Protein AF-A0A6C0F180-F1 (afdb_monomer_lite)

Foldseek 3Di:
DDPDPDPVVLVVVLVVLQVVLLVLLLLLVQLLLLLVLQLVQDPDPLSVVLSVVLSVQSVVLSVQLSVVSCVVSVRDHDDDDHDHDHDNDPVVSLVSLVVSLVVLVCCPVVDDVVPCVVNNVSSVSNNVSSVVSNVSVVPPD

Organism: NCBI:txid1070528

Radius of gyration: 17.46 Å; chains: 1; bounding box: 49×29×50 Å

InterPro domains:
  IPR043876 Protein of unknown function DUF5856 [PF19174] (39-136)

pLDDT: mean 87.89, std 13.41, range [36.88, 98.56]

Structure (mmCIF, N/CA/C/O backbone):
data_AF-A0A6C0F180-F1
#
_entry.id   AF-A0A6C0F180-F1
#
loop_
_atom_site.group_PDB
_atom_site.id
_atom_site.type_symbol
_atom_site.label_atom_id
_atom_site.label_alt_id
_atom_site.label_comp_id
_atom_site.label_asym_id
_atom_site.label_entity_id
_atom_site.label_seq_id
_atom_site.pdbx_PDB_ins_code
_atom_site.Cartn_x
_atom_site.Cartn_y
_atom_site.Cartn_z
_atom_site.occupancy
_atom_site.B_iso_or_equiv
_atom_site.auth_seq_id
_atom_site.auth_comp_id
_atom_site.auth_asym_id
_atom_site.auth_atom_id
_atom_site.pdbx_PDB_model_num
ATOM 1 N N . MET A 1 1 ? -33.151 -0.914 27.117 1.00 36.88 1 MET A N 1
ATOM 2 C CA . MET A 1 1 ? -32.698 0.185 27.997 1.00 36.88 1 MET A CA 1
ATOM 3 C C . MET A 1 1 ? -31.262 0.528 27.599 1.00 36.88 1 MET A C 1
ATOM 5 O O . MET A 1 1 ? -30.332 -0.109 28.073 1.00 36.88 1 MET A O 1
ATOM 9 N N . TYR A 1 2 ? -31.071 1.418 26.616 1.00 40.50 2 TYR A N 1
ATOM 10 C CA . TYR A 1 2 ? -29.730 1.784 26.140 1.00 40.50 2 TYR A CA 1
ATOM 11 C C . TYR A 1 2 ? -29.076 2.709 27.167 1.00 40.50 2 TYR A C 1
ATOM 13 O O . TYR A 1 2 ? -29.536 3.828 27.379 1.00 40.50 2 TYR A O 1
ATOM 21 N N . MET A 1 3 ? -28.022 2.235 27.832 1.00 47.44 3 MET A N 1
ATOM 22 C CA . MET A 1 3 ? -27.217 3.090 28.697 1.00 47.44 3 MET A CA 1
ATOM 23 C C . MET A 1 3 ? -26.462 4.101 27.833 1.00 47.44 3 MET A C 1
ATOM 25 O O . MET A 1 3 ? -25.579 3.731 27.058 1.00 47.44 3 MET A O 1
ATOM 29 N N . ALA A 1 4 ? -26.812 5.380 27.967 1.00 55.44 4 ALA A N 1
ATOM 30 C CA . ALA A 1 4 ? -26.064 6.477 27.373 1.00 55.44 4 ALA A CA 1
ATOM 31 C C . ALA A 1 4 ? -24.637 6.467 27.946 1.00 55.44 4 ALA A C 1
ATOM 33 O O . ALA A 1 4 ? -24.413 6.797 29.113 1.00 55.44 4 ALA A O 1
ATOM 34 N N . LYS A 1 5 ? -23.661 6.035 27.139 1.00 52.91 5 LYS A N 1
ATOM 35 C CA . LYS A 1 5 ? -22.243 6.070 27.519 1.00 52.91 5 LYS A CA 1
ATOM 36 C C . LYS A 1 5 ? -21.837 7.509 27.849 1.00 52.91 5 LYS A C 1
ATOM 38 O O . LYS A 1 5 ? -22.130 8.446 27.110 1.00 52.91 5 LYS A O 1
ATOM 43 N N . ASN A 1 6 ? -21.143 7.670 28.972 1.00 55.19 6 ASN A N 1
ATOM 44 C CA . ASN A 1 6 ? -20.762 8.964 29.526 1.00 55.19 6 ASN A CA 1
ATOM 45 C C . ASN A 1 6 ? -19.857 9.757 28.550 1.00 55.19 6 ASN A C 1
ATOM 47 O O . ASN A 1 6 ? -18.814 9.283 28.104 1.00 55.19 6 ASN A O 1
ATOM 51 N N . ARG A 1 7 ? -20.234 10.994 28.209 1.00 58.75 7 ARG A N 1
ATOM 52 C CA . ARG A 1 7 ? -19.610 11.797 27.132 1.00 58.75 7 ARG A CA 1
ATOM 53 C C . ARG A 1 7 ? -18.111 12.076 27.356 1.00 58.75 7 ARG A C 1
ATOM 55 O O . ARG A 1 7 ? -17.360 12.276 26.402 1.00 58.75 7 ARG A O 1
ATOM 62 N N . GLN A 1 8 ? -17.660 12.067 28.613 1.00 59.56 8 GLN A N 1
ATOM 63 C CA . GLN A 1 8 ? -16.251 12.252 28.986 1.00 59.56 8 GLN A CA 1
ATOM 64 C C . GLN A 1 8 ? -15.379 11.009 28.728 1.00 59.56 8 GLN A C 1
ATOM 66 O O . GLN A 1 8 ? -14.206 11.158 28.379 1.00 59.56 8 GLN A O 1
ATOM 71 N N . 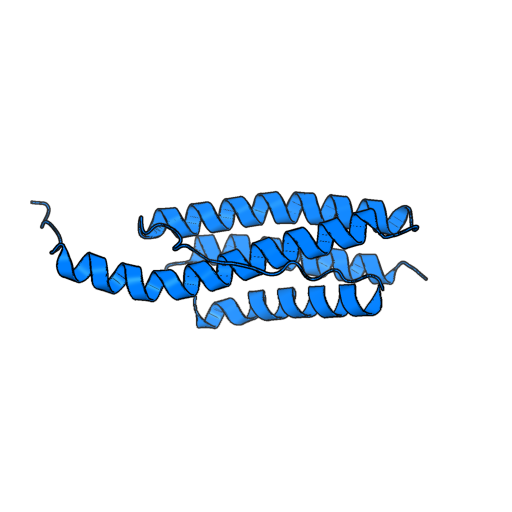THR A 1 9 ? -15.926 9.792 28.845 1.00 58.97 9 THR A N 1
ATOM 72 C CA . THR A 1 9 ? -15.177 8.551 28.571 1.00 58.97 9 THR A CA 1
ATOM 73 C C . THR A 1 9 ?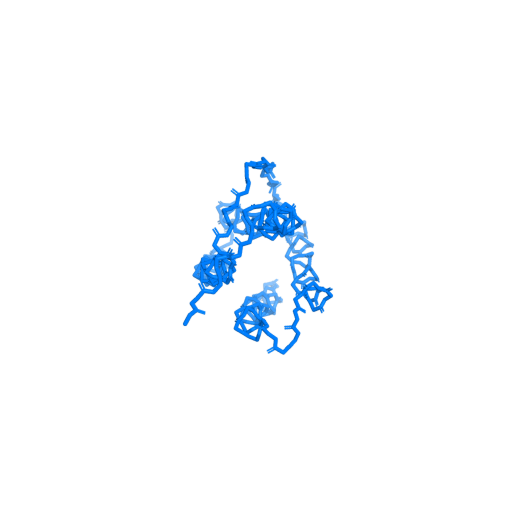 -15.014 8.314 27.069 1.00 58.97 9 THR A C 1
ATOM 75 O O . THR A 1 9 ? -13.943 7.890 26.638 1.00 58.97 9 THR A O 1
ATOM 78 N N . ILE A 1 10 ? -16.006 8.710 26.261 1.00 60.56 10 ILE A N 1
ATOM 79 C CA . ILE A 1 10 ? -15.931 8.711 24.787 1.00 60.56 10 ILE A CA 1
ATOM 80 C C . ILE A 1 10 ? -14.806 9.640 24.295 1.00 60.56 10 ILE A C 1
ATOM 82 O O . ILE A 1 10 ? -13.965 9.231 23.497 1.00 60.56 10 ILE A O 1
ATOM 86 N N . LYS A 1 11 ? -14.713 10.865 24.839 1.00 59.88 11 LYS A N 1
ATOM 87 C CA . LYS A 1 11 ? -13.663 11.835 24.469 1.00 59.88 11 LYS A CA 1
ATOM 88 C C . LYS A 1 11 ? -12.237 11.333 24.730 1.00 59.88 11 LYS A C 1
ATOM 90 O O . LYS A 1 11 ? -11.355 11.581 23.912 1.00 59.88 11 LYS A O 1
ATOM 95 N N . LYS A 1 12 ? -11.985 10.645 25.853 1.00 60.28 12 LYS A N 1
ATOM 96 C CA . LYS A 1 12 ? -10.648 10.090 26.155 1.00 60.28 12 LYS A CA 1
ATOM 97 C C . LYS A 1 12 ? -10.279 8.924 25.233 1.00 60.28 12 LYS A C 1
ATOM 99 O O . LYS A 1 12 ? -9.129 8.861 24.805 1.00 60.28 12 LYS A O 1
ATOM 104 N N . ARG A 1 13 ? -11.234 8.047 24.899 1.00 64.25 13 ARG A N 1
ATOM 105 C CA . ARG A 1 13 ? -11.026 6.930 23.963 1.00 64.25 13 ARG A CA 1
ATOM 106 C C . ARG A 1 13 ? -10.687 7.427 22.553 1.00 64.25 13 ARG A C 1
ATOM 108 O O . ARG A 1 13 ? -9.624 7.068 22.051 1.00 64.25 13 ARG A O 1
ATOM 115 N N . CYS A 1 14 ? -11.484 8.350 21.998 1.00 66.25 14 CYS A N 1
ATOM 116 C CA . CYS A 1 14 ? -11.192 8.927 20.680 1.00 66.25 14 CYS A CA 1
ATOM 117 C C . CYS A 1 14 ? -9.804 9.584 20.620 1.00 66.25 14 CYS A C 1
ATOM 119 O O . CYS A 1 14 ? -9.203 9.610 19.558 1.00 66.25 14 CYS A O 1
ATOM 121 N N . LYS A 1 15 ? -9.258 10.102 21.733 1.00 65.12 15 LYS A N 1
ATOM 122 C CA . LYS A 1 15 ? -7.941 10.762 21.741 1.00 65.12 15 LYS A CA 1
ATOM 123 C C . LYS A 1 15 ? -6.759 9.790 21.591 1.00 65.12 15 LYS A C 1
ATOM 125 O O . LYS A 1 15 ? -5.751 10.165 21.004 1.00 65.12 15 LYS A O 1
ATOM 130 N N . LYS A 1 16 ? -6.859 8.560 22.114 1.00 65.81 16 LYS A N 1
ATOM 131 C CA . LYS A 1 16 ? -5.826 7.520 21.924 1.00 65.81 16 LYS A CA 1
ATOM 132 C C . LYS A 1 16 ? -5.945 6.885 20.536 1.00 65.81 16 LYS A C 1
ATOM 134 O O . LYS A 1 16 ? -4.938 6.730 19.854 1.00 65.81 16 LYS A O 1
ATOM 139 N N . GLU A 1 17 ? -7.173 6.581 20.113 1.00 72.19 17 GLU A N 1
ATOM 140 C CA . GLU A 1 17 ? -7.471 6.025 18.782 1.00 72.19 17 GLU A CA 1
ATOM 141 C C . GLU A 1 17 ? -7.118 7.020 17.660 1.00 72.19 17 GLU A C 1
ATOM 143 O O . GLU A 1 17 ? -6.619 6.619 16.613 1.00 72.19 17 GLU A O 1
ATOM 148 N N . ALA A 1 18 ? -7.249 8.324 17.919 1.00 77.62 18 ALA A N 1
ATOM 149 C CA . ALA A 1 18 ? -6.836 9.406 17.027 1.00 77.62 18 ALA A CA 1
ATOM 150 C C . ALA A 1 18 ? -5.373 9.307 16.572 1.00 77.62 18 ALA A C 1
ATOM 152 O O . ALA A 1 18 ? -5.105 9.427 15.381 1.00 77.62 18 ALA A O 1
ATOM 153 N N . SER A 1 19 ? -4.431 9.060 17.491 1.00 82.06 19 SER A N 1
ATOM 154 C CA . SER A 1 19 ? -3.003 9.007 17.144 1.00 82.06 19 SER A CA 1
ATOM 155 C C . SER A 1 19 ? -2.688 7.849 16.200 1.00 82.06 19 SER A C 1
ATOM 157 O O . SER A 1 19 ? -1.944 8.033 15.243 1.00 82.06 19 SER A O 1
ATOM 159 N N . LEU A 1 20 ? -3.256 6.667 16.461 1.00 86.75 20 LEU A N 1
ATOM 160 C CA . LEU A 1 20 ? -3.042 5.485 15.626 1.00 86.75 20 LEU A CA 1
ATOM 161 C C . LEU A 1 20 ? -3.636 5.690 14.229 1.00 86.75 20 LEU A C 1
ATOM 163 O O . LEU A 1 20 ? -2.973 5.420 13.232 1.00 86.75 20 LEU A O 1
ATOM 167 N N . LYS A 1 21 ? -4.862 6.216 14.157 1.00 89.62 21 LYS A N 1
ATOM 168 C CA . LYS A 1 21 ? -5.533 6.524 12.890 1.00 89.62 21 LYS A CA 1
ATOM 169 C C . LYS A 1 21 ? -4.744 7.496 12.042 1.00 89.62 21 LYS A C 1
ATOM 171 O O . LYS A 1 21 ? -4.557 7.239 10.860 1.00 89.62 21 LYS A O 1
ATOM 176 N N . THR A 1 22 ? -4.255 8.580 12.642 1.00 91.75 22 THR A N 1
ATOM 177 C CA . THR A 1 22 ? -3.404 9.539 11.939 1.00 91.75 22 THR A CA 1
ATOM 178 C C . THR A 1 22 ? -2.172 8.846 11.368 1.00 91.75 22 THR A C 1
ATOM 180 O O . THR A 1 22 ? -1.906 8.999 10.183 1.00 91.75 22 THR A O 1
ATOM 183 N N . THR A 1 23 ? -1.475 8.010 12.145 1.00 92.31 23 THR A N 1
ATOM 184 C CA . THR A 1 23 ? -0.315 7.259 11.640 1.00 92.31 23 THR A CA 1
ATOM 185 C C . THR A 1 23 ? -0.675 6.333 10.475 1.00 92.31 23 THR A C 1
ATOM 187 O O . THR A 1 23 ? 0.044 6.310 9.478 1.00 92.31 23 THR A O 1
ATOM 190 N N . ILE A 1 24 ? -1.785 5.594 10.562 1.00 93.94 24 ILE A N 1
ATOM 191 C CA . ILE A 1 24 ? -2.240 4.697 9.487 1.00 93.94 24 ILE A CA 1
ATOM 192 C C . ILE A 1 24 ? -2.553 5.492 8.216 1.00 93.94 24 ILE A C 1
ATOM 194 O O . ILE A 1 24 ? -2.001 5.202 7.156 1.00 93.94 24 ILE A O 1
ATOM 198 N N . VAL A 1 25 ? -3.387 6.528 8.330 1.00 94.56 25 VAL A N 1
ATOM 199 C CA . VAL A 1 25 ? -3.804 7.368 7.200 1.00 94.56 25 VAL A CA 1
ATOM 200 C C . VAL A 1 25 ? -2.598 8.059 6.573 1.00 94.56 25 VAL A C 1
ATOM 202 O O . VAL A 1 25 ? -2.450 8.072 5.352 1.00 94.56 25 VAL A O 1
ATOM 205 N N . GLU A 1 26 ? -1.677 8.576 7.386 1.00 94.31 26 GLU A N 1
ATOM 206 C CA . GLU A 1 26 ? -0.427 9.131 6.888 1.00 94.31 26 GLU A CA 1
ATOM 207 C C . GLU A 1 26 ? 0.372 8.089 6.109 1.00 94.31 26 GLU A C 1
ATOM 209 O O . GLU A 1 26 ? 0.907 8.398 5.044 1.00 94.31 26 GLU A O 1
ATOM 214 N N . MET A 1 27 ? 0.523 6.873 6.625 1.00 94.75 27 MET A N 1
ATOM 215 C CA . MET A 1 27 ? 1.286 5.830 5.942 1.00 94.75 27 MET A CA 1
ATOM 216 C C . MET A 1 27 ? 0.654 5.455 4.602 1.00 94.75 27 MET A C 1
ATOM 218 O O . MET A 1 27 ? 1.369 5.425 3.598 1.00 94.75 27 MET A O 1
ATOM 222 N N . PHE A 1 28 ? -0.666 5.289 4.557 1.00 96.50 28 PHE A N 1
ATOM 223 C CA . PHE A 1 28 ? -1.404 4.968 3.337 1.00 96.50 28 PHE A CA 1
ATOM 224 C C . PHE A 1 28 ? -1.348 6.076 2.290 1.00 96.50 28 PHE A C 1
ATOM 226 O O . PHE A 1 28 ? -0.957 5.822 1.153 1.00 96.50 28 PHE A O 1
ATOM 233 N N . LEU A 1 29 ? -1.613 7.328 2.671 1.00 95.88 29 LEU A N 1
ATOM 234 C CA . LEU A 1 29 ? -1.461 8.456 1.749 1.00 95.88 29 LEU A CA 1
ATOM 235 C C . LEU A 1 29 ? -0.012 8.606 1.276 1.00 95.88 29 LEU A C 1
ATOM 237 O O . LEU A 1 29 ? 0.242 8.981 0.135 1.00 95.88 29 LEU A O 1
ATOM 241 N N . GLY A 1 30 ? 0.962 8.306 2.137 1.00 94.94 30 GLY A N 1
ATOM 242 C CA . GLY A 1 30 ? 2.367 8.252 1.743 1.00 94.94 30 GLY A CA 1
ATOM 243 C C . GLY A 1 30 ? 2.622 7.227 0.653 1.00 94.94 30 GLY A C 1
ATOM 244 O O . GLY A 1 30 ? 3.257 7.554 -0.340 1.00 94.94 30 GLY A O 1
ATOM 245 N N . MET A 1 31 ? 2.117 6.015 0.849 1.00 96.00 31 MET A N 1
ATOM 246 C CA . MET A 1 31 ? 2.258 4.905 -0.084 1.00 96.00 31 MET A CA 1
ATOM 247 C C . MET A 1 31 ? 1.639 5.221 -1.446 1.00 96.00 31 MET A C 1
ATOM 249 O O . MET A 1 31 ? 2.342 5.134 -2.452 1.00 96.00 31 MET A O 1
ATOM 253 N N . LEU A 1 32 ? 0.387 5.690 -1.478 1.00 96.94 32 LEU A N 1
ATOM 254 C CA . LEU A 1 32 ? -0.296 6.085 -2.716 1.00 96.94 32 LEU A CA 1
ATOM 255 C C . LEU A 1 32 ? 0.482 7.167 -3.474 1.00 96.94 32 LEU A C 1
ATOM 257 O O . LEU A 1 32 ? 0.741 7.034 -4.670 1.00 96.94 32 LEU A O 1
ATOM 261 N N . ASN A 1 33 ? 0.921 8.213 -2.768 1.00 96.06 33 ASN A N 1
ATOM 262 C CA . ASN A 1 33 ? 1.683 9.299 -3.379 1.00 96.06 33 ASN A CA 1
ATOM 263 C C . ASN A 1 33 ? 3.051 8.832 -3.890 1.00 96.06 33 ASN A C 1
ATOM 265 O O . ASN A 1 33 ? 3.452 9.217 -4.984 1.00 96.06 33 ASN A O 1
ATOM 269 N N . THR A 1 34 ? 3.769 7.992 -3.138 1.00 95.50 34 THR A N 1
ATOM 270 C CA . THR A 1 34 ? 5.062 7.447 -3.574 1.00 95.50 34 THR A CA 1
ATOM 271 C C . THR A 1 34 ? 4.916 6.617 -4.850 1.00 95.50 34 THR A C 1
ATOM 273 O O . THR A 1 34 ? 5.701 6.807 -5.778 1.00 95.50 34 THR A O 1
ATOM 276 N N . VAL A 1 35 ? 3.903 5.747 -4.933 1.00 95.94 35 VAL A N 1
ATOM 277 C CA . VAL A 1 35 ? 3.639 4.949 -6.142 1.00 95.94 35 VAL A CA 1
ATOM 278 C C . VAL A 1 35 ? 3.277 5.852 -7.319 1.00 95.94 35 VAL A C 1
ATOM 280 O O . VAL A 1 35 ? 3.868 5.707 -8.389 1.00 95.94 35 VAL A O 1
ATOM 283 N N . LYS A 1 36 ? 2.386 6.835 -7.130 1.00 96.12 36 LYS A N 1
ATOM 284 C CA . LYS A 1 36 ? 1.953 7.697 -8.240 1.00 96.12 36 LYS A CA 1
ATOM 285 C C . LYS A 1 36 ? 3.055 8.624 -8.751 1.00 96.12 36 LYS A C 1
ATOM 287 O O . LYS A 1 36 ? 3.194 8.808 -9.957 1.00 96.12 36 LYS A O 1
ATOM 292 N N . LEU A 1 37 ? 3.884 9.156 -7.853 1.00 95.69 37 LEU A N 1
ATOM 293 C CA . LEU A 1 37 ? 5.043 9.960 -8.238 1.00 95.69 37 LEU A CA 1
ATOM 294 C C . LEU A 1 37 ? 6.067 9.140 -9.029 1.00 95.69 37 LEU A C 1
ATOM 296 O O . LEU A 1 37 ? 6.576 9.620 -10.038 1.00 95.69 37 LEU A O 1
ATOM 300 N N . TYR A 1 38 ? 6.353 7.902 -8.612 1.00 94.94 38 TYR A N 1
ATOM 301 C CA . TYR A 1 38 ? 7.254 7.028 -9.367 1.00 94.94 38 TYR A CA 1
ATOM 302 C C . TYR A 1 38 ? 6.674 6.662 -10.742 1.00 94.94 38 TYR A C 1
ATOM 304 O O . TYR A 1 38 ? 7.384 6.725 -11.743 1.00 94.94 38 TYR A O 1
ATOM 312 N N . HIS A 1 39 ? 5.374 6.364 -10.803 1.00 94.88 39 HIS A N 1
ATOM 313 C CA . HIS A 1 39 ? 4.637 6.104 -12.042 1.00 94.88 39 HIS A CA 1
ATOM 314 C C . HIS A 1 39 ? 4.764 7.246 -13.067 1.00 94.88 39 HIS A C 1
ATOM 316 O O . HIS A 1 39 ? 4.957 6.985 -14.255 1.00 94.88 39 HIS A O 1
ATOM 322 N N . TRP A 1 40 ? 4.690 8.507 -12.626 1.00 95.62 40 TRP A N 1
ATOM 323 C CA . TRP A 1 40 ? 4.891 9.663 -13.509 1.00 95.62 40 TRP A CA 1
ATOM 324 C C . TRP A 1 40 ? 6.354 9.892 -13.899 1.00 95.62 40 TRP A C 1
ATOM 326 O O . TRP A 1 40 ? 6.614 10.410 -14.980 1.00 95.62 40 TRP A O 1
ATOM 336 N N . ASN A 1 41 ? 7.303 9.525 -13.036 1.00 92.94 41 ASN A N 1
ATOM 337 C CA . ASN A 1 41 ? 8.727 9.784 -13.259 1.00 92.94 41 ASN A CA 1
ATOM 338 C C . ASN A 1 41 ? 9.447 8.685 -14.057 1.00 92.94 41 ASN A C 1
ATOM 340 O O . ASN A 1 41 ? 10.538 8.938 -14.569 1.00 92.94 41 ASN A O 1
ATOM 344 N N . THR A 1 42 ? 8.907 7.464 -14.133 1.00 92.06 42 THR A N 1
ATOM 345 C CA . THR A 1 42 ? 9.568 6.372 -14.864 1.00 92.06 42 THR A CA 1
ATOM 346 C C . THR A 1 42 ? 9.447 6.547 -16.378 1.00 92.06 42 THR A C 1
ATOM 348 O O . THR A 1 42 ? 8.388 6.863 -16.913 1.00 92.06 42 THR A O 1
ATOM 351 N N . TYR A 1 43 ? 10.547 6.283 -17.083 1.00 91.94 43 TYR A N 1
ATOM 352 C CA . TYR A 1 43 ? 10.590 6.242 -18.548 1.00 91.94 43 TYR A CA 1
ATOM 353 C C . TYR A 1 43 ? 10.313 4.838 -19.110 1.00 91.94 43 TYR A C 1
ATOM 355 O O . TYR A 1 43 ? 10.213 4.664 -20.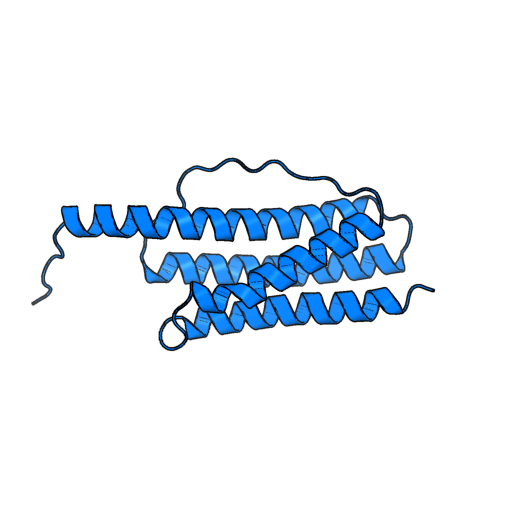323 1.00 91.94 43 TYR A O 1
ATOM 363 N N . SER A 1 44 ? 10.206 3.816 -18.252 1.00 91.88 44 SER A N 1
ATOM 364 C CA . SER A 1 44 ? 9.925 2.443 -18.675 1.00 91.88 44 SER A CA 1
ATOM 365 C C . SER A 1 44 ? 8.421 2.222 -18.795 1.00 91.88 44 SER A C 1
ATOM 367 O O . SER A 1 44 ? 7.696 2.317 -17.807 1.00 91.88 44 SER A O 1
ATOM 369 N N . PHE A 1 45 ? 7.947 1.855 -19.989 1.00 92.38 45 PHE A N 1
ATOM 370 C CA . PHE A 1 45 ? 6.528 1.561 -20.217 1.00 92.38 45 PHE A CA 1
ATOM 371 C C . PHE A 1 45 ? 6.014 0.416 -19.330 1.00 92.38 45 PHE A C 1
ATOM 373 O O . PHE A 1 45 ? 4.915 0.499 -18.784 1.00 92.38 45 PHE A O 1
ATOM 380 N N . ALA A 1 46 ? 6.823 -0.633 -19.147 1.00 91.62 46 ALA A N 1
ATOM 381 C CA . ALA A 1 46 ? 6.471 -1.762 -18.289 1.00 91.62 46 ALA A CA 1
ATOM 382 C C . ALA A 1 46 ? 6.337 -1.336 -16.818 1.00 91.62 46 ALA A C 1
ATOM 384 O O . ALA A 1 46 ? 5.366 -1.701 -16.160 1.00 91.62 46 ALA A O 1
ATOM 385 N N . GLU A 1 47 ? 7.266 -0.514 -16.316 1.00 92.38 47 GLU A N 1
ATOM 386 C CA . GLU A 1 47 ? 7.176 0.012 -14.948 1.00 92.38 47 GLU A CA 1
ATOM 387 C C . GLU A 1 47 ? 5.998 0.972 -14.793 1.00 92.38 47 GLU A C 1
ATOM 389 O O . GLU A 1 47 ? 5.287 0.907 -13.794 1.00 92.38 47 GLU A O 1
ATOM 394 N N . HIS A 1 48 ? 5.751 1.828 -15.786 1.00 94.31 48 HIS A N 1
ATOM 395 C CA . HIS A 1 48 ? 4.622 2.752 -15.793 1.00 94.31 48 HIS A CA 1
ATOM 396 C C . HIS A 1 48 ? 3.293 1.999 -15.679 1.00 94.31 48 HIS A C 1
ATOM 398 O O . HIS A 1 48 ? 2.463 2.353 -14.846 1.00 94.31 48 HIS A O 1
ATOM 404 N N . LYS A 1 49 ? 3.114 0.920 -16.452 1.00 95.44 49 LYS A N 1
ATOM 405 C CA . LYS A 1 49 ? 1.919 0.070 -16.377 1.00 95.44 49 LYS A CA 1
ATOM 406 C C . LYS A 1 49 ? 1.799 -0.673 -15.051 1.00 95.44 49 LYS A C 1
ATOM 408 O O . LYS A 1 49 ? 0.749 -0.590 -14.425 1.00 95.44 49 LYS A O 1
ATOM 413 N N . ALA A 1 50 ? 2.867 -1.321 -14.592 1.00 94.88 50 ALA A N 1
ATOM 414 C CA . ALA A 1 50 ? 2.846 -2.064 -13.332 1.00 94.88 50 ALA A CA 1
ATOM 415 C C . ALA A 1 50 ? 2.555 -1.161 -12.119 1.00 94.88 50 ALA A C 1
ATOM 417 O O . ALA A 1 50 ? 1.868 -1.558 -11.184 1.00 94.88 50 ALA A O 1
ATOM 418 N N . THR A 1 51 ? 3.078 0.067 -12.126 1.00 95.88 51 THR A N 1
ATOM 419 C CA . THR A 1 51 ? 2.863 1.038 -11.041 1.00 95.88 51 THR A CA 1
ATOM 420 C C . THR A 1 51 ? 1.485 1.694 -11.096 1.00 95.88 51 THR A C 1
ATOM 422 O O . THR A 1 51 ? 0.962 2.062 -10.048 1.00 95.88 51 THR A O 1
ATOM 425 N N . ASP A 1 52 ? 0.876 1.812 -12.280 1.00 97.44 52 ASP A N 1
ATOM 426 C CA . ASP A 1 52 ? -0.507 2.282 -12.430 1.00 97.44 52 ASP A CA 1
ATOM 427 C C . ASP A 1 52 ? -1.510 1.258 -11.889 1.00 97.44 52 ASP A C 1
ATOM 429 O O . ASP A 1 52 ? -2.397 1.612 -11.116 1.00 97.44 52 ASP A O 1
ATOM 433 N N . GLU A 1 53 ? -1.312 -0.019 -12.230 1.00 97.44 53 GLU A N 1
ATOM 434 C CA . GLU A 1 53 ? -2.110 -1.134 -11.710 1.00 97.44 53 GLU A CA 1
ATOM 435 C C . GLU A 1 53 ? -1.980 -1.239 -10.187 1.00 97.44 53 GLU A C 1
ATOM 437 O O . GLU A 1 53 ? -2.988 -1.228 -9.483 1.00 97.44 53 GLU A O 1
ATOM 442 N N . LEU A 1 54 ? -0.744 -1.211 -9.666 1.00 97.94 54 LEU A N 1
ATOM 443 C CA . LEU A 1 54 ? -0.510 -1.186 -8.222 1.00 97.94 54 LEU A CA 1
ATOM 444 C C . LEU A 1 54 ? -1.236 -0.008 -7.559 1.00 97.94 54 LEU A C 1
ATOM 446 O O . LEU A 1 54 ? -1.857 -0.182 -6.516 1.00 97.94 54 LEU A O 1
ATOM 450 N N . TYR A 1 55 ? -1.157 1.197 -8.132 1.00 98.25 55 TYR A N 1
ATOM 451 C CA . TYR A 1 55 ? -1.832 2.363 -7.566 1.00 98.25 55 TYR A CA 1
ATOM 452 C C . TYR A 1 55 ? -3.350 2.176 -7.509 1.00 98.25 55 TYR A C 1
ATOM 454 O O . TYR A 1 55 ? -3.953 2.539 -6.502 1.00 98.25 55 TYR A O 1
ATOM 462 N N . SER A 1 56 ? -3.956 1.616 -8.560 1.00 98.38 56 SER A N 1
ATOM 463 C CA . SER A 1 56 ? -5.400 1.368 -8.613 1.00 98.38 56 SER A CA 1
ATOM 464 C C . SER A 1 56 ? -5.849 0.448 -7.477 1.00 98.38 56 SER A C 1
ATOM 466 O O . SER A 1 56 ? -6.713 0.840 -6.692 1.00 98.38 56 SER A O 1
ATOM 468 N N . ASN A 1 57 ? -5.209 -0.719 -7.337 1.00 98.38 57 ASN A N 1
ATOM 469 C CA . ASN A 1 57 ? -5.557 -1.693 -6.297 1.00 98.38 57 ASN A CA 1
ATOM 470 C C . ASN A 1 57 ? -5.320 -1.118 -4.896 1.00 98.38 57 ASN A C 1
ATOM 472 O O . ASN A 1 57 ? -6.190 -1.179 -4.029 1.00 98.38 57 ASN A O 1
ATOM 476 N N . LEU A 1 58 ? -4.165 -0.472 -4.684 1.00 98.38 58 LEU A N 1
ATOM 477 C CA . LEU A 1 58 ? -3.863 0.164 -3.406 1.00 98.38 58 LEU A CA 1
ATOM 478 C C . LEU A 1 58 ? -4.881 1.247 -3.059 1.00 98.38 58 LEU A C 1
ATOM 480 O O . LEU A 1 58 ? -5.242 1.363 -1.895 1.00 98.38 58 LEU A O 1
ATOM 484 N N . ASN A 1 59 ? -5.324 2.055 -4.023 1.00 98.31 59 ASN A N 1
ATOM 485 C CA . ASN A 1 59 ? -6.283 3.124 -3.769 1.00 98.31 59 ASN A CA 1
ATOM 486 C C . ASN A 1 59 ? -7.635 2.564 -3.311 1.00 98.31 59 ASN A C 1
ATOM 488 O O . ASN A 1 59 ? -8.185 3.053 -2.328 1.00 98.31 59 ASN A O 1
ATOM 492 N N . GLU A 1 60 ? -8.129 1.520 -3.977 1.00 98.44 60 GLU A N 1
ATOM 493 C CA . GLU A 1 60 ? -9.374 0.835 -3.609 1.00 98.44 60 GLU A CA 1
ATOM 494 C C . GLU A 1 60 ? -9.287 0.188 -2.218 1.00 98.44 60 GLU A C 1
ATOM 496 O O . GLU A 1 60 ? -10.142 0.415 -1.355 1.00 98.44 60 GLU A O 1
ATOM 501 N N . HIS A 1 61 ? -8.217 -0.564 -1.953 1.00 98.50 61 HIS A N 1
ATOM 502 C CA . HIS A 1 61 ? -8.036 -1.232 -0.667 1.00 98.50 61 HIS A CA 1
ATOM 503 C C . HIS A 1 61 ? -7.772 -0.248 0.484 1.00 98.50 61 HIS A C 1
ATOM 505 O O . HIS A 1 61 ? -8.263 -0.452 1.595 1.00 98.50 61 HIS A O 1
ATOM 511 N N . VAL A 1 62 ? -7.024 0.835 0.247 1.00 98.19 62 VAL A N 1
ATOM 512 C CA . VAL A 1 62 ? -6.779 1.883 1.253 1.00 98.19 62 VAL A CA 1
ATOM 513 C C . VAL A 1 62 ? -8.074 2.584 1.640 1.00 98.19 62 VAL A C 1
ATOM 515 O O . VAL A 1 62 ? -8.298 2.796 2.833 1.00 98.19 62 VAL A O 1
ATOM 518 N N . ASP A 1 63 ? -8.909 2.939 0.663 1.00 98.06 63 ASP A N 1
ATOM 519 C CA . ASP A 1 63 ? -10.202 3.576 0.916 1.00 98.06 63 ASP A CA 1
ATOM 520 C C . ASP A 1 63 ? -11.089 2.655 1.761 1.00 98.06 63 ASP A C 1
ATOM 522 O O . ASP A 1 63 ? -11.461 3.006 2.883 1.00 98.06 63 ASP A O 1
ATOM 526 N N . THR A 1 64 ? -11.248 1.405 1.313 1.00 98.31 64 THR A N 1
ATOM 527 C CA . THR A 1 64 ? -11.976 0.356 2.040 1.00 98.31 64 THR A CA 1
ATOM 528 C C . THR A 1 64 ? -11.471 0.202 3.479 1.00 98.31 64 THR A C 1
ATOM 530 O O . THR A 1 64 ? -12.258 0.174 4.428 1.00 98.31 64 THR A O 1
ATOM 533 N N . PHE A 1 65 ? -10.150 0.138 3.682 1.00 97.56 65 PHE A N 1
ATOM 534 C CA . PHE A 1 65 ? -9.566 0.006 5.017 1.00 97.56 65 PHE A CA 1
ATOM 535 C C . PHE A 1 65 ? -9.923 1.198 5.909 1.00 97.56 65 PHE A C 1
ATOM 537 O O . PHE A 1 65 ? -10.311 1.020 7.067 1.00 97.56 65 PHE A O 1
ATOM 544 N N . VAL A 1 66 ? -9.756 2.423 5.404 1.00 95.75 66 VAL A N 1
ATOM 545 C CA . VAL A 1 66 ? -10.000 3.640 6.185 1.00 95.75 66 VAL A CA 1
ATOM 546 C C . VAL A 1 66 ? -11.484 3.775 6.522 1.00 95.75 66 VAL A C 1
ATOM 548 O O . VAL A 1 66 ? -11.808 4.125 7.658 1.00 95.75 66 VAL A O 1
ATOM 551 N N . GLU A 1 67 ? -12.389 3.445 5.603 1.00 95.81 67 GLU A N 1
ATOM 552 C CA . GLU A 1 67 ? -13.830 3.463 5.863 1.00 95.81 67 GLU A CA 1
ATOM 553 C C . GLU A 1 67 ? -14.236 2.462 6.954 1.00 95.81 67 GLU A C 1
ATOM 555 O O . GLU A 1 67 ? -14.936 2.841 7.899 1.00 95.81 67 GLU A O 1
ATOM 560 N N . ILE A 1 68 ? -13.726 1.224 6.905 1.00 95.19 68 ILE A N 1
ATOM 561 C CA . ILE A 1 68 ? -13.939 0.221 7.965 1.00 95.19 68 ILE A CA 1
ATOM 562 C C . ILE A 1 68 ? -13.384 0.732 9.303 1.00 95.19 68 ILE A C 1
ATOM 564 O O . ILE A 1 68 ? -14.065 0.671 10.332 1.00 95.19 68 ILE A O 1
ATOM 568 N N . LEU A 1 69 ? -12.163 1.279 9.301 1.00 93.19 69 LEU A N 1
ATOM 569 C CA . LEU A 1 69 ? -11.496 1.794 10.501 1.00 93.19 69 LEU A CA 1
ATOM 570 C C . LEU A 1 69 ? -12.310 2.908 11.171 1.00 93.19 69 LEU A C 1
ATOM 572 O O . LEU A 1 69 ? -12.397 2.964 12.398 1.00 93.19 69 LEU A O 1
ATOM 576 N N . LEU A 1 70 ? -12.906 3.802 10.380 1.00 91.62 70 LEU A N 1
ATOM 577 C CA . LEU A 1 70 ? -13.750 4.884 10.888 1.00 91.62 70 LEU A CA 1
ATOM 578 C C . LEU A 1 70 ? -15.149 4.404 11.289 1.00 91.62 70 LEU A C 1
ATOM 580 O O . LEU A 1 70 ? -15.729 4.953 12.229 1.00 91.62 70 LEU A O 1
ATOM 584 N N . GLY A 1 71 ? -15.674 3.369 10.632 1.00 91.50 71 GLY A N 1
ATOM 585 C CA . GLY A 1 71 ? -16.961 2.759 10.962 1.00 91.50 71 GLY A CA 1
ATOM 586 C C . GLY A 1 71 ? -16.990 2.072 12.332 1.00 91.50 71 GLY A C 1
ATOM 587 O O . GLY A 1 71 ? -18.039 2.024 12.971 1.00 91.50 71 GLY A O 1
ATOM 588 N N . LYS A 1 72 ? -15.847 1.580 12.832 1.00 88.38 72 LYS A N 1
ATOM 589 C CA . LYS A 1 72 ? -15.770 0.837 14.108 1.00 88.38 72 LYS A CA 1
ATOM 590 C C . LYS A 1 72 ? -15.908 1.688 15.376 1.00 88.38 72 LYS A C 1
ATOM 592 O O . LYS A 1 72 ? -16.290 1.161 16.425 1.00 88.38 72 LYS A O 1
ATOM 597 N N . ASP A 1 73 ? -15.561 2.972 15.344 1.00 77.56 73 ASP A N 1
ATOM 598 C CA . ASP A 1 73 ? -15.526 3.810 16.554 1.00 77.56 73 ASP A CA 1
ATOM 599 C C . ASP A 1 73 ? -16.136 5.217 16.386 1.00 77.56 73 ASP A C 1
ATOM 601 O O . ASP A 1 73 ? -16.169 5.970 17.361 1.00 77.56 73 ASP A O 1
ATOM 605 N N . GLU A 1 74 ? -16.627 5.565 15.187 1.00 75.25 74 GLU A N 1
ATOM 606 C CA . GLU A 1 74 ? -17.195 6.872 14.804 1.00 75.25 74 GLU A CA 1
ATOM 607 C C . GLU A 1 74 ? -16.278 8.088 15.078 1.00 75.25 74 GLU A C 1
ATOM 609 O O . GLU A 1 74 ? -16.675 9.246 14.900 1.00 75.25 74 GLU A O 1
ATOM 614 N N . CYS A 1 75 ? -15.027 7.870 15.496 1.00 80.44 75 CYS A N 1
ATOM 615 C CA . CYS A 1 75 ? -14.086 8.945 15.783 1.00 80.44 75 CYS A CA 1
ATOM 616 C C . CYS A 1 75 ? -13.475 9.438 14.463 1.00 80.44 75 CYS A C 1
ATOM 618 O O . CYS A 1 75 ? -12.862 8.673 13.716 1.00 80.44 75 CYS A O 1
ATOM 620 N N . ARG A 1 76 ? -13.588 10.741 14.193 1.00 85.62 76 ARG A N 1
ATOM 621 C CA . ARG A 1 76 ? -12.987 11.371 13.007 1.00 85.62 76 ARG A CA 1
ATOM 622 C C . ARG A 1 76 ? -11.459 11.350 13.061 1.00 85.62 76 ARG A C 1
ATOM 624 O O . ARG A 1 76 ? -10.868 11.344 14.142 1.00 85.62 76 ARG A O 1
ATOM 631 N N . ILE A 1 77 ? -10.841 11.379 11.882 1.00 87.06 77 ILE A N 1
ATOM 632 C CA . ILE A 1 77 ? -9.395 11.562 11.741 1.00 87.06 77 ILE A CA 1
ATOM 633 C C . ILE A 1 77 ? -9.066 12.993 12.204 1.00 87.06 77 ILE A C 1
ATOM 635 O O . ILE A 1 77 ? -9.691 13.937 11.714 1.00 87.06 77 ILE A O 1
ATOM 639 N N . PRO A 1 78 ? -8.145 13.177 13.165 1.00 85.81 78 PRO A N 1
ATOM 640 C CA . PRO A 1 78 ? -7.662 14.500 13.547 1.00 85.81 78 PRO A CA 1
ATOM 641 C C . PRO A 1 78 ? -6.977 15.216 12.385 1.00 85.81 78 PRO A C 1
ATOM 643 O O . PRO A 1 78 ? -6.540 14.585 11.429 1.00 85.81 78 PRO A O 1
ATOM 646 N N . GLU A 1 79 ? -6.803 16.528 12.508 1.00 86.88 79 GLU A N 1
ATOM 647 C CA . GLU A 1 79 ? -5.941 17.273 11.594 1.00 86.88 79 GLU A CA 1
ATOM 648 C C . GLU A 1 79 ? -4.496 16.753 11.668 1.00 86.88 79 GLU A C 1
ATOM 650 O O . GLU A 1 79 ? -3.953 16.536 12.755 1.00 86.88 79 GLU A O 1
ATOM 655 N N . PHE A 1 80 ? -3.880 16.548 10.507 1.00 88.25 80 PHE A N 1
ATOM 656 C CA . PHE A 1 80 ? -2.488 16.137 10.382 1.00 88.25 80 PHE A CA 1
ATOM 657 C C . PHE A 1 80 ? -1.860 16.764 9.140 1.00 88.25 80 PHE A C 1
ATOM 659 O O . PHE A 1 80 ? -2.552 17.226 8.234 1.00 88.25 80 PHE A O 1
ATOM 666 N N . SER A 1 81 ? -0.530 16.773 9.093 1.00 86.25 81 SER A N 1
ATOM 667 C CA . SER A 1 81 ? 0.213 17.260 7.934 1.00 86.25 81 SER A CA 1
ATOM 668 C C . SER A 1 81 ? 1.256 16.232 7.539 1.00 86.25 81 SER A C 1
ATOM 670 O O . SER A 1 81 ? 2.035 15.764 8.368 1.00 86.25 81 SER A O 1
ATOM 672 N N . LYS A 1 82 ? 1.279 15.879 6.255 1.00 84.38 82 LYS A N 1
ATOM 673 C CA . LYS A 1 82 ? 2.241 14.924 5.722 1.00 84.38 82 LYS A CA 1
ATOM 674 C C . LYS A 1 82 ? 3.045 15.553 4.601 1.00 84.38 82 LYS A C 1
ATOM 676 O O . LYS A 1 82 ? 2.493 16.016 3.608 1.00 84.38 82 LYS A O 1
ATOM 681 N N . LYS A 1 83 ? 4.370 15.508 4.735 1.00 86.50 83 LYS A N 1
ATOM 682 C CA . LYS A 1 83 ? 5.271 15.836 3.629 1.00 86.50 83 LYS A CA 1
ATOM 683 C C . LYS A 1 83 ? 5.273 14.692 2.622 1.00 86.50 83 LYS A C 1
ATOM 685 O O . LYS A 1 83 ? 5.514 13.539 2.984 1.00 86.50 83 LYS A O 1
ATOM 690 N N . ILE A 1 84 ? 5.018 15.027 1.363 1.00 86.06 84 ILE A N 1
ATOM 691 C CA . ILE A 1 84 ? 5.162 14.095 0.250 1.00 86.06 84 ILE A CA 1
ATOM 692 C C . ILE A 1 84 ? 6.658 13.933 -0.032 1.00 86.06 84 ILE A C 1
ATOM 694 O O . ILE A 1 84 ? 7.375 14.919 -0.197 1.00 86.06 84 ILE A O 1
ATOM 698 N N . VAL A 1 85 ? 7.129 12.688 -0.049 1.00 77.94 85 VAL A N 1
ATOM 699 C CA . VAL A 1 85 ? 8.521 12.353 -0.364 1.00 77.94 85 VAL A CA 1
ATOM 700 C C . VAL A 1 85 ? 8.567 11.866 -1.805 1.00 77.94 85 VAL A C 1
ATOM 702 O O . VAL A 1 85 ? 7.916 10.877 -2.139 1.00 77.94 85 VAL A O 1
ATOM 705 N N . ASN A 1 86 ? 9.327 12.567 -2.644 1.00 79.81 86 ASN A N 1
ATOM 706 C CA . ASN A 1 86 ? 9.526 12.194 -4.038 1.00 79.81 86 ASN A CA 1
ATOM 707 C C . ASN A 1 86 ? 10.789 11.337 -4.178 1.00 79.81 86 ASN A C 1
ATOM 709 O O . ASN A 1 86 ? 11.887 11.788 -3.853 1.00 79.81 86 ASN A O 1
ATOM 713 N N . THR A 1 87 ? 10.633 10.103 -4.651 1.00 77.94 87 THR A N 1
ATOM 714 C CA . THR A 1 87 ? 11.743 9.187 -4.936 1.00 77.94 87 THR A CA 1
ATOM 715 C C . THR A 1 87 ? 11.968 9.130 -6.440 1.00 77.94 87 THR A C 1
ATOM 717 O O . THR A 1 87 ? 11.120 8.628 -7.176 1.00 77.94 87 THR A O 1
ATOM 720 N N . HIS A 1 88 ? 13.111 9.637 -6.898 1.00 76.19 88 HIS A N 1
ATOM 721 C CA . HIS A 1 88 ? 13.415 9.744 -8.328 1.00 76.19 88 HIS A CA 1
ATOM 722 C C . HIS A 1 88 ? 14.077 8.499 -8.920 1.00 76.19 88 HIS A C 1
ATOM 724 O O . HIS A 1 88 ? 14.021 8.299 -10.129 1.00 76.19 88 HIS A O 1
ATOM 730 N N . ASN A 1 89 ? 14.723 7.671 -8.097 1.00 85.38 89 ASN A N 1
ATOM 731 C CA . ASN A 1 89 ? 15.404 6.470 -8.566 1.00 85.38 89 ASN A CA 1
ATOM 732 C C . ASN A 1 89 ? 14.698 5.196 -8.080 1.00 85.38 89 ASN A C 1
ATOM 734 O O . ASN A 1 89 ? 14.031 5.165 -7.042 1.00 85.38 89 ASN A O 1
ATOM 738 N N . LYS A 1 90 ? 14.872 4.126 -8.858 1.00 89.38 90 LYS A N 1
ATOM 739 C CA . LYS A 1 90 ? 14.238 2.821 -8.643 1.00 89.38 90 LYS A CA 1
ATOM 740 C C . LYS A 1 90 ? 14.629 2.163 -7.318 1.00 89.38 90 LYS A C 1
ATOM 742 O O . LYS A 1 90 ? 13.806 1.477 -6.715 1.00 89.38 90 LYS A O 1
ATOM 747 N N . SER A 1 91 ? 15.866 2.366 -6.862 1.00 90.69 91 SER A N 1
ATOM 748 C CA . SER A 1 91 ? 16.365 1.787 -5.609 1.00 90.69 91 SER A CA 1
ATOM 749 C C . SER A 1 91 ? 15.634 2.372 -4.402 1.00 90.69 91 SER A C 1
ATOM 751 O O . SER A 1 91 ? 15.100 1.624 -3.585 1.00 90.69 91 SER A O 1
ATOM 753 N N . ASP A 1 92 ? 15.539 3.699 -4.332 1.00 91.88 92 ASP A N 1
ATOM 754 C CA . ASP A 1 92 ? 14.859 4.410 -3.248 1.00 91.88 92 ASP A CA 1
ATOM 755 C C . ASP A 1 92 ? 13.362 4.111 -3.246 1.00 91.88 92 ASP A C 1
ATOM 757 O O . ASP A 1 92 ? 12.779 3.862 -2.190 1.00 91.88 92 ASP A O 1
ATOM 761 N N . PHE A 1 93 ? 12.745 4.061 -4.431 1.00 93.56 93 PHE A N 1
ATOM 762 C CA . PHE A 1 93 ? 11.353 3.649 -4.573 1.00 93.56 93 PHE A CA 1
ATOM 763 C C . PHE A 1 93 ? 11.130 2.235 -4.018 1.00 93.56 93 PHE A C 1
ATOM 765 O O . PHE A 1 93 ? 10.260 2.032 -3.170 1.00 93.56 93 PHE A O 1
ATOM 772 N N . LYS A 1 94 ? 11.960 1.261 -4.413 1.00 93.50 94 LYS A N 1
ATOM 773 C CA . LYS A 1 94 ? 11.852 -0.121 -3.925 1.00 93.50 94 LYS A CA 1
ATOM 774 C C . LYS A 1 94 ? 12.077 -0.217 -2.414 1.00 93.50 94 LYS A C 1
ATOM 776 O O . LYS A 1 94 ? 11.323 -0.906 -1.730 1.00 93.50 94 LYS A O 1
ATOM 781 N N . ALA A 1 95 ? 13.068 0.496 -1.879 1.00 94.12 95 ALA A N 1
ATOM 782 C CA . ALA A 1 95 ? 13.307 0.568 -0.439 1.00 94.12 95 ALA A CA 1
ATOM 783 C C . ALA A 1 95 ? 12.081 1.122 0.303 1.00 94.12 95 ALA A C 1
ATOM 785 O O . ALA A 1 95 ? 11.694 0.598 1.347 1.00 94.12 95 ALA A O 1
ATOM 786 N N . ARG A 1 96 ? 11.419 2.134 -0.266 1.00 94.56 96 ARG A N 1
ATOM 787 C CA . ARG A 1 96 ? 10.210 2.723 0.306 1.00 94.56 96 ARG A CA 1
ATOM 788 C C . ARG A 1 96 ? 9.013 1.768 0.262 1.00 94.56 96 ARG A C 1
ATOM 790 O O . ARG A 1 96 ? 8.302 1.661 1.255 1.00 94.56 96 ARG A O 1
ATOM 797 N N . VAL A 1 97 ? 8.840 1.014 -0.825 1.00 95.38 97 VAL A N 1
ATOM 798 C CA . VAL A 1 97 ? 7.823 -0.052 -0.925 1.00 95.38 97 VAL A CA 1
ATOM 799 C C . VAL A 1 97 ? 8.054 -1.146 0.124 1.00 95.38 97 VAL A C 1
ATOM 801 O O . VAL A 1 97 ? 7.108 -1.566 0.787 1.00 95.38 97 VAL A O 1
ATOM 804 N N . HIS A 1 98 ? 9.306 -1.557 0.354 1.00 96.06 98 HIS A N 1
ATOM 805 C CA . HIS A 1 98 ? 9.628 -2.501 1.429 1.00 96.06 98 HIS A CA 1
ATOM 806 C C . HIS A 1 98 ? 9.279 -1.952 2.819 1.00 96.06 98 HIS A C 1
ATOM 808 O O . HIS A 1 98 ? 8.707 -2.679 3.622 1.00 96.06 98 HIS A O 1
ATOM 814 N N . GLN A 1 99 ? 9.517 -0.664 3.086 1.00 95.88 99 GLN A N 1
ATOM 815 C CA . GLN A 1 99 ? 9.103 -0.045 4.352 1.00 95.88 99 GLN A CA 1
ATOM 816 C C . GLN A 1 99 ? 7.579 -0.081 4.556 1.00 95.88 99 GLN A C 1
ATOM 818 O O . GLN A 1 99 ? 7.122 -0.292 5.677 1.00 95.88 99 GLN A O 1
ATOM 823 N N . TYR A 1 100 ? 6.783 0.105 3.495 1.00 96.31 100 TYR A N 1
ATOM 824 C CA . TYR A 1 100 ? 5.324 -0.030 3.586 1.00 96.31 100 TYR A CA 1
ATOM 825 C C . TYR A 1 100 ? 4.896 -1.470 3.864 1.00 96.31 100 TYR A C 1
ATOM 827 O O . TYR A 1 100 ? 4.047 -1.697 4.723 1.00 96.31 100 TYR A O 1
ATOM 835 N N . ARG A 1 101 ? 5.527 -2.443 3.201 1.00 97.00 101 ARG A N 1
ATOM 836 C CA . ARG A 1 101 ? 5.304 -3.871 3.460 1.00 97.00 101 ARG A CA 1
ATOM 837 C C . ARG A 1 101 ? 5.576 -4.235 4.923 1.00 97.00 101 ARG A C 1
ATOM 839 O O . ARG A 1 101 ? 4.777 -4.926 5.557 1.00 97.00 101 ARG A O 1
ATOM 846 N N . ASP A 1 102 ? 6.692 -3.757 5.460 1.00 96.44 102 ASP A N 1
ATOM 847 C CA . ASP A 1 102 ? 7.097 -4.048 6.834 1.00 96.44 102 ASP A CA 1
ATOM 848 C C . ASP A 1 102 ? 6.132 -3.377 7.835 1.00 96.44 102 ASP A C 1
ATOM 850 O O . ASP A 1 102 ? 5.699 -4.013 8.793 1.00 96.44 102 ASP A O 1
ATOM 854 N N . PHE A 1 103 ? 5.681 -2.145 7.553 1.00 95.81 103 PHE A N 1
ATOM 855 C CA . PHE A 1 103 ? 4.637 -1.468 8.332 1.00 95.81 103 PHE A CA 1
ATOM 856 C C . PHE A 1 103 ? 3.315 -2.252 8.374 1.00 95.81 103 PHE A C 1
ATOM 858 O O . PHE A 1 103 ? 2.728 -2.396 9.445 1.00 95.81 103 PHE A O 1
ATOM 865 N N . LEU A 1 104 ? 2.853 -2.782 7.235 1.00 95.75 104 LEU A N 1
ATOM 866 C CA . LEU A 1 104 ? 1.635 -3.603 7.168 1.00 95.75 104 LEU A CA 1
ATOM 867 C C . LEU A 1 104 ? 1.785 -4.889 7.986 1.00 95.75 104 LEU A C 1
ATOM 869 O O . LEU A 1 104 ? 0.872 -5.274 8.710 1.00 95.75 104 LEU A O 1
ATOM 873 N N . THR A 1 105 ? 2.949 -5.535 7.918 1.00 93.88 105 THR A N 1
ATOM 874 C CA . THR A 1 105 ? 3.239 -6.751 8.697 1.00 93.88 105 THR A CA 1
ATOM 875 C C . THR A 1 105 ? 3.215 -6.470 10.204 1.00 93.88 105 THR A C 1
ATOM 877 O O . THR A 1 105 ? 2.716 -7.276 10.992 1.00 93.88 105 THR A O 1
ATOM 880 N N . ASP A 1 106 ? 3.693 -5.294 10.608 1.00 93.81 106 ASP A N 1
ATOM 881 C CA . ASP A 1 106 ? 3.715 -4.857 12.002 1.00 93.81 106 ASP A CA 1
ATOM 882 C C . ASP A 1 106 ? 2.343 -4.435 12.555 1.00 93.81 106 ASP A C 1
ATOM 884 O O . ASP A 1 106 ? 2.203 -4.311 13.776 1.00 93.81 106 ASP A O 1
ATOM 888 N N . MET A 1 107 ? 1.309 -4.284 11.716 1.00 90.94 107 MET A N 1
ATOM 889 C CA . MET A 1 107 ? -0.046 -3.941 12.177 1.00 90.94 107 MET A CA 1
ATOM 890 C C . MET A 1 107 ? -0.663 -4.990 13.109 1.00 90.94 107 MET A C 1
ATOM 892 O O . MET A 1 107 ? -1.534 -4.657 13.907 1.00 90.94 107 MET A O 1
ATOM 896 N N . ASN A 1 108 ? -0.175 -6.232 13.108 1.00 86.12 108 ASN A N 1
ATOM 897 C CA . ASN A 1 108 ? -0.604 -7.256 14.071 1.00 86.12 108 ASN A CA 1
ATOM 898 C C . ASN A 1 108 ? -0.290 -6.882 15.533 1.00 86.12 108 ASN A C 1
ATOM 900 O O . ASN A 1 108 ? -0.838 -7.468 16.461 1.00 86.12 108 ASN A O 1
ATOM 904 N N . LYS A 1 109 ? 0.608 -5.912 15.755 1.00 87.88 109 LYS A N 1
ATOM 905 C CA . LYS A 1 109 ? 0.918 -5.366 17.085 1.00 87.88 109 LYS A CA 1
ATOM 906 C C . LYS A 1 109 ? -0.105 -4.317 17.536 1.00 87.88 109 LYS A C 1
ATOM 908 O O . LYS A 1 109 ? -0.150 -3.993 18.722 1.00 87.88 109 LYS A O 1
ATOM 913 N N . THR A 1 110 ? -0.872 -3.743 16.606 1.00 85.94 110 THR A N 1
ATOM 914 C CA . THR A 1 110 ? -1.810 -2.640 16.862 1.00 85.94 110 THR A CA 1
ATOM 915 C C . THR A 1 110 ? -3.274 -3.043 16.709 1.00 85.94 110 THR A C 1
ATOM 917 O O . THR A 1 110 ? -4.101 -2.512 17.448 1.00 85.94 110 THR A O 1
ATOM 920 N N . LEU A 1 111 ? -3.588 -3.961 15.793 1.00 89.25 111 LEU A N 1
ATOM 921 C CA . LEU A 1 111 ? -4.932 -4.485 15.542 1.00 89.25 111 LEU A CA 1
ATOM 922 C C . LEU A 1 111 ? -5.191 -5.764 16.348 1.00 89.25 111 LEU A C 1
ATOM 924 O O . LEU A 1 111 ? -4.295 -6.586 16.539 1.00 89.25 111 LEU A O 1
ATOM 928 N N . ASP A 1 112 ? -6.424 -5.935 16.823 1.00 90.62 112 ASP A N 1
ATOM 929 C CA . ASP A 1 112 ? -6.843 -7.121 17.571 1.00 90.62 112 ASP A CA 1
ATOM 930 C C . ASP A 1 112 ? -7.170 -8.267 16.588 1.00 90.62 112 ASP A C 1
ATOM 932 O O . ASP A 1 112 ? -8.087 -8.128 15.775 1.00 90.62 112 ASP A O 1
ATOM 936 N N . PRO A 1 113 ? -6.483 -9.425 16.660 1.00 89.56 113 PRO A N 1
ATOM 937 C CA . PRO A 1 113 ? -6.652 -10.518 15.698 1.00 89.56 113 PRO A CA 1
ATOM 938 C C . PRO A 1 113 ? -8.035 -11.178 15.725 1.00 89.56 113 PRO A C 1
ATOM 940 O O . PRO A 1 113 ? -8.360 -11.943 14.823 1.00 89.56 113 PRO A O 1
ATOM 943 N N . ILE A 1 114 ? -8.845 -10.913 16.753 1.00 89.69 114 ILE A N 1
ATOM 944 C CA . ILE A 1 114 ? -10.196 -11.460 16.897 1.00 89.69 114 ILE A CA 1
ATOM 945 C C . ILE A 1 114 ? -11.249 -10.413 16.512 1.00 89.69 114 ILE A C 1
ATOM 947 O O . ILE A 1 114 ? -12.286 -10.768 15.956 1.00 89.69 114 ILE A O 1
ATOM 951 N N . LYS A 1 115 ? -11.018 -9.129 16.812 1.00 90.75 115 LYS A N 1
ATOM 952 C CA . LYS A 1 115 ? -12.020 -8.060 16.611 1.00 90.75 115 LYS A CA 1
ATOM 953 C C . LYS A 1 115 ? -11.847 -7.260 15.325 1.00 90.75 115 LYS A C 1
ATOM 955 O O . LYS A 1 115 ? -12.820 -6.676 14.845 1.00 90.75 115 LYS A O 1
ATOM 960 N N . ASP A 1 116 ? -10.636 -7.224 14.789 1.00 94.00 116 ASP A N 1
ATOM 961 C CA . ASP A 1 116 ? -10.268 -6.429 13.617 1.00 94.00 116 ASP A CA 1
ATOM 962 C C . ASP A 1 116 ? -9.965 -7.331 12.414 1.00 94.00 116 ASP A C 1
ATOM 964 O O . ASP A 1 116 ? -9.135 -7.005 11.572 1.00 94.00 116 ASP A O 1
ATOM 968 N N . THR A 1 1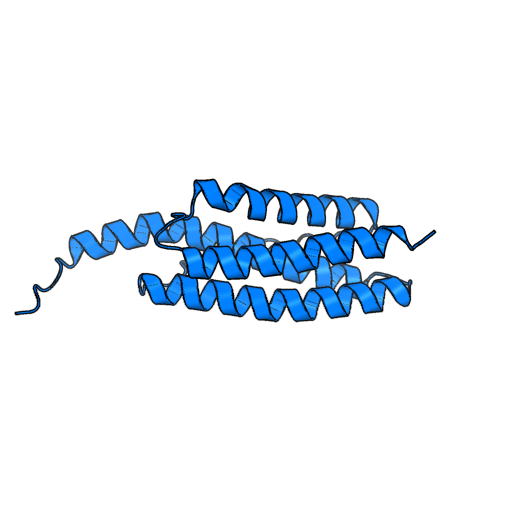17 ? -10.626 -8.490 12.332 1.00 95.94 117 THR A N 1
ATOM 969 C CA . THR A 1 117 ? -10.431 -9.473 11.254 1.00 95.94 117 THR A CA 1
ATOM 970 C C . THR A 1 117 ? -10.754 -8.908 9.871 1.00 95.94 117 THR A C 1
ATOM 972 O O . THR A 1 117 ? -10.080 -9.244 8.904 1.00 95.94 117 THR A O 1
ATOM 975 N N . ASP A 1 118 ? -11.732 -8.011 9.780 1.00 96.44 118 ASP A N 1
ATOM 976 C CA . ASP A 1 118 ? -12.080 -7.246 8.579 1.00 96.44 118 ASP A CA 1
ATOM 977 C C . ASP A 1 118 ? -10.938 -6.323 8.117 1.00 96.44 118 ASP A C 1
ATOM 979 O O . ASP A 1 118 ? -10.544 -6.356 6.953 1.00 96.44 118 ASP A O 1
ATOM 983 N N . LEU A 1 119 ? -10.349 -5.552 9.034 1.00 96.62 119 LEU A N 1
ATOM 984 C CA . LEU A 1 119 ? -9.184 -4.708 8.761 1.00 96.62 119 LEU A CA 1
ATOM 985 C C . LEU A 1 119 ? -7.960 -5.550 8.407 1.00 96.62 119 LEU A C 1
ATOM 987 O O . LEU A 1 119 ? -7.218 -5.208 7.488 1.00 96.62 119 LEU A O 1
ATOM 991 N N . LEU A 1 120 ? -7.744 -6.657 9.119 1.00 96.81 120 LEU A N 1
ATOM 992 C CA . LEU A 1 120 ? -6.628 -7.560 8.861 1.00 96.81 120 LEU A CA 1
ATOM 993 C C . LEU A 1 120 ? -6.739 -8.212 7.484 1.00 96.81 120 LEU A C 1
ATOM 995 O O . LEU A 1 120 ? -5.713 -8.311 6.820 1.00 96.81 120 LEU A O 1
ATOM 999 N N . ASN A 1 121 ? -7.952 -8.558 7.044 1.00 97.75 121 ASN A N 1
ATOM 1000 C CA . ASN A 1 121 ? -8.206 -9.069 5.701 1.00 97.75 121 ASN A CA 1
ATOM 1001 C C . ASN A 1 121 ? -7.808 -8.045 4.631 1.00 97.75 121 ASN A C 1
ATOM 1003 O O . ASN A 1 121 ? -6.985 -8.345 3.777 1.00 97.75 121 ASN A O 1
ATOM 1007 N N . VAL A 1 122 ? -8.311 -6.807 4.715 1.00 98.25 122 VAL A N 1
ATOM 1008 C CA . VAL A 1 122 ? -7.958 -5.757 3.739 1.00 98.25 122 VAL A CA 1
ATOM 1009 C C . VAL A 1 122 ? -6.460 -5.435 3.779 1.00 98.25 122 VAL A C 1
ATOM 1011 O O . VAL A 1 122 ? -5.832 -5.229 2.745 1.00 98.25 122 VAL A O 1
ATOM 1014 N N . ARG A 1 123 ? -5.844 -5.440 4.966 1.00 97.56 123 ARG A N 1
ATOM 1015 C CA . ARG A 1 123 ? -4.389 -5.289 5.114 1.00 97.56 123 ARG A CA 1
ATOM 1016 C C . ARG A 1 123 ? -3.619 -6.400 4.402 1.00 97.56 123 ARG A C 1
ATOM 1018 O O . ARG A 1 123 ? -2.557 -6.114 3.851 1.00 97.56 123 ARG A O 1
ATOM 1025 N N . ASP A 1 124 ? -4.113 -7.635 4.435 1.00 97.94 124 ASP A N 1
ATOM 1026 C CA . ASP A 1 124 ? -3.490 -8.768 3.750 1.00 97.94 124 ASP A CA 1
ATOM 1027 C C . ASP A 1 124 ? -3.664 -8.681 2.223 1.00 97.94 124 ASP A C 1
ATOM 1029 O O . ASP A 1 124 ? -2.708 -8.991 1.513 1.00 97.94 124 ASP A O 1
ATOM 1033 N N . GLU A 1 125 ? -4.783 -8.151 1.713 1.00 98.56 125 GLU A N 1
ATOM 1034 C CA . GLU A 1 125 ? -4.946 -7.838 0.279 1.00 98.56 125 GLU A CA 1
ATOM 1035 C C . GLU A 1 125 ? -3.923 -6.786 -0.191 1.00 98.56 125 GLU A C 1
ATOM 1037 O O . GLU A 1 125 ? -3.173 -7.022 -1.139 1.00 98.56 125 GLU A O 1
ATOM 1042 N N . ILE A 1 126 ? -3.774 -5.676 0.550 1.00 98.44 126 ILE A N 1
ATOM 1043 C CA . ILE A 1 126 ? -2.746 -4.644 0.284 1.00 98.44 126 ILE A CA 1
ATOM 1044 C C . ILE A 1 126 ? -1.339 -5.264 0.287 1.00 98.44 126 ILE A C 1
ATOM 1046 O O . ILE A 1 126 ? -0.482 -4.937 -0.538 1.00 98.44 126 ILE A O 1
ATOM 1050 N N . LEU A 1 127 ? -1.069 -6.153 1.246 1.00 97.81 127 LEU A N 1
ATOM 1051 C CA . LEU A 1 127 ? 0.212 -6.843 1.350 1.00 97.81 127 LEU A CA 1
ATOM 1052 C C . LEU A 1 127 ? 0.437 -7.792 0.159 1.00 97.81 127 LEU A C 1
ATOM 1054 O O . LEU A 1 127 ? 1.567 -7.901 -0.328 1.00 97.81 127 LEU A O 1
ATOM 1058 N N . GLY A 1 128 ? -0.625 -8.447 -0.311 1.00 98.12 128 GLY A N 1
ATOM 1059 C CA . GLY A 1 128 ? -0.662 -9.258 -1.522 1.00 98.12 128 GLY A CA 1
ATOM 1060 C C . GLY A 1 128 ? -0.271 -8.453 -2.757 1.00 98.12 128 GLY A C 1
ATOM 1061 O O . GLY A 1 128 ? 0.708 -8.814 -3.417 1.00 98.12 128 GLY A O 1
ATOM 1062 N N . ASP A 1 129 ? -0.938 -7.319 -2.994 1.00 98.25 129 ASP A N 1
ATOM 1063 C CA . ASP A 1 129 ? -0.644 -6.400 -4.103 1.00 98.25 129 ASP A CA 1
ATOM 1064 C C . ASP A 1 129 ? 0.830 -5.968 -4.104 1.00 98.25 129 ASP A C 1
ATOM 1066 O O . ASP A 1 129 ? 1.526 -6.040 -5.121 1.00 98.25 129 ASP A O 1
ATOM 1070 N N . ILE A 1 130 ? 1.350 -5.564 -2.938 1.00 97.81 130 ILE A N 1
ATOM 1071 C CA . ILE A 1 130 ? 2.747 -5.134 -2.791 1.00 97.81 130 ILE A CA 1
ATOM 1072 C C . ILE A 1 130 ? 3.715 -6.279 -3.095 1.00 97.81 130 ILE A C 1
ATOM 1074 O O . ILE A 1 130 ? 4.716 -6.076 -3.787 1.00 97.81 130 ILE A O 1
ATOM 1078 N N . ASN A 1 131 ? 3.459 -7.480 -2.577 1.00 97.62 131 ASN A N 1
ATOM 1079 C CA . ASN A 1 131 ? 4.342 -8.625 -2.791 1.00 97.62 131 ASN A CA 1
ATOM 1080 C C . ASN A 1 131 ? 4.326 -9.088 -4.251 1.00 97.62 131 ASN A C 1
ATOM 1082 O O . ASN A 1 131 ? 5.391 -9.368 -4.808 1.00 97.62 131 ASN A O 1
ATOM 1086 N N . GLN A 1 132 ? 3.152 -9.111 -4.884 1.00 96.75 132 GLN A N 1
ATOM 1087 C CA . GLN A 1 132 ? 3.018 -9.406 -6.305 1.00 96.75 132 GLN A CA 1
ATOM 1088 C C . GLN A 1 132 ? 3.766 -8.369 -7.145 1.00 96.75 132 GLN A C 1
ATOM 1090 O O . GLN A 1 132 ? 4.589 -8.737 -7.983 1.00 96.75 132 GLN A O 1
ATOM 1095 N N . PHE A 1 133 ? 3.570 -7.077 -6.876 1.00 96.12 133 PHE A N 1
ATOM 1096 C CA . PHE A 1 133 ? 4.297 -6.010 -7.558 1.00 96.12 133 PHE A CA 1
ATOM 1097 C C . PHE A 1 133 ? 5.817 -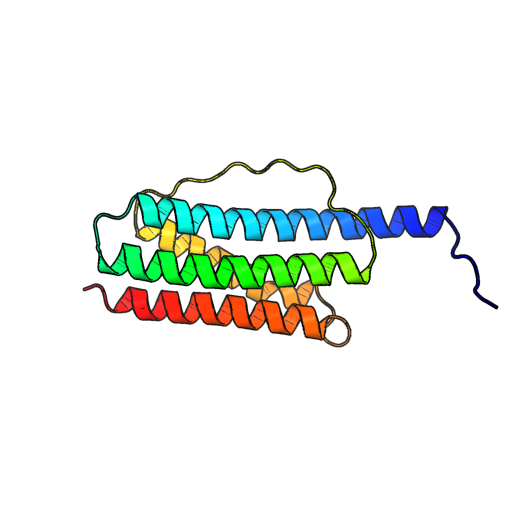6.137 -7.391 1.00 96.12 133 PHE A C 1
ATOM 1099 O O . PHE A 1 133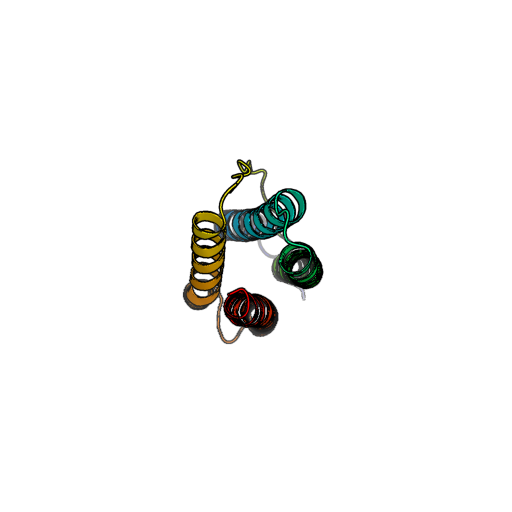 ? 6.563 -6.049 -8.367 1.00 96.12 133 PHE A O 1
ATOM 1106 N N . LEU A 1 134 ? 6.300 -6.387 -6.169 1.00 94.56 134 LEU A N 1
ATOM 1107 C CA . LEU A 1 134 ? 7.728 -6.573 -5.898 1.00 94.56 134 LEU A CA 1
ATOM 1108 C C . LEU A 1 134 ? 8.312 -7.764 -6.664 1.00 94.56 134 LEU A C 1
ATOM 1110 O O . LEU A 1 134 ? 9.459 -7.681 -7.109 1.00 94.56 134 LEU A O 1
ATOM 1114 N N . TYR A 1 135 ? 7.541 -8.842 -6.831 1.00 93.75 135 TYR A N 1
ATOM 1115 C CA . TYR A 1 135 ? 7.912 -9.979 -7.669 1.00 93.75 135 TYR A CA 1
ATOM 1116 C C . TYR A 1 135 ? 7.970 -9.594 -9.152 1.00 93.75 135 TYR A C 1
ATOM 1118 O O . TYR A 1 135 ? 8.995 -9.828 -9.791 1.00 93.75 135 TYR A O 1
ATOM 1126 N N . LEU A 1 136 ? 6.944 -8.928 -9.691 1.00 91.75 136 LEU A N 1
ATOM 1127 C CA . LEU A 1 136 ? 6.921 -8.470 -11.089 1.00 91.75 136 LEU A CA 1
ATOM 1128 C C . LEU A 1 136 ? 8.079 -7.508 -11.404 1.00 91.75 136 LEU A C 1
ATOM 1130 O O . LEU A 1 136 ? 8.704 -7.596 -12.459 1.00 91.75 136 LEU A O 1
ATOM 1134 N N . MET A 1 137 ? 8.456 -6.658 -10.448 1.00 87.50 137 MET A N 1
ATOM 1135 C CA . MET A 1 137 ? 9.620 -5.769 -10.548 1.00 87.50 137 MET A CA 1
ATOM 1136 C C . MET A 1 137 ? 10.968 -6.508 -10.619 1.00 87.50 137 MET A C 1
ATOM 1138 O O . MET A 1 137 ? 11.993 -5.877 -10.881 1.00 87.50 137 MET A O 1
ATOM 1142 N N . THR A 1 138 ? 11.016 -7.825 -10.392 1.00 88.69 138 THR A N 1
ATOM 1143 C CA . THR A 1 138 ? 12.227 -8.635 -10.623 1.00 88.69 138 THR A CA 1
ATOM 1144 C C . THR A 1 138 ? 12.418 -9.024 -12.089 1.00 88.69 138 THR A C 1
ATOM 1146 O O . THR A 1 138 ? 13.532 -9.370 -12.478 1.00 88.69 138 THR A O 1
ATOM 1149 N N . PHE A 1 139 ? 11.368 -8.935 -12.913 1.00 85.06 139 PHE A N 1
ATOM 1150 C CA . PHE A 1 139 ? 11.410 -9.311 -14.330 1.00 85.06 139 PHE A CA 1
ATOM 1151 C C . PHE A 1 139 ? 12.039 -8.244 -15.222 1.00 85.06 139 PHE A C 1
ATOM 1153 O O . PHE A 1 139 ? 12.391 -8.519 -16.365 1.00 85.06 139 PHE A O 1
ATOM 1160 N N . THR A 1 140 ? 12.217 -7.031 -14.704 1.00 63.44 140 THR A N 1
ATOM 1161 C CA . THR A 1 140 ? 12.923 -5.957 -15.399 1.00 63.44 140 THR A CA 1
ATOM 1162 C C . THR A 1 140 ? 14.437 -6.182 -15.281 1.00 63.44 140 THR A C 1
ATOM 1164 O O . THR A 1 140 ? 15.080 -5.607 -14.396 1.00 63.44 140 THR A O 1
ATOM 1167 N N . LYS A 1 141 ? 14.981 -7.073 -16.115 1.00 50.84 141 LYS A N 1
ATOM 1168 C CA . LYS A 1 141 ? 16.409 -7.130 -16.460 1.00 50.84 141 LYS A CA 1
ATOM 1169 C C . LYS A 1 141 ? 16.656 -6.396 -17.768 1.00 50.84 141 LYS A C 1
ATOM 1171 O O . LYS A 1 141 ? 15.785 -6.503 -18.657 1.00 50.84 141 LYS A O 1
#

Secondary structure (DSSP, 8-state):
------HHHHHHHHHHHHHHHHHHHHHHHHHHHHHHHHHHH---HHHHHHHHHHHHHHHHHHHHHHHHHHHTT-PPPPP---PPPP--SHHHHHHHHHHHHHHHHHGGGTS-TTT-HHHHHHHHHHHHHHHHHHHHTTS--

Sequence (141 aa):
MYMAKNRQTIKKRCKKEASLKTTIVEMFLGMLNTVKLYHWNTYSFAEHKATDELYSNLNEHVDTFVEILLGKDECRIPEFSKKIVNTHNKSDFKARVHQYRDFLTDMNKTLDPIKDTDLLNVRDEILGDINQFLYLMTFTK